Protein AF-A0A838F7F7-F1 (afdb_monomer)

Solvent-accessible surface area (backbone atoms only — not comparable to full-atom values): 7938 Å² total; per-residue (Å²): 134,88,85,85,77,54,73,69,54,52,50,51,50,53,36,37,74,67,51,60,39,74,78,57,87,34,50,58,58,68,42,51,51,52,47,36,56,70,65,57,45,43,56,64,53,90,60,56,93,86,60,34,58,46,58,54,61,46,47,73,39,22,78,67,62,56,77,62,42,63,54,50,38,37,77,72,54,54,29,44,80,46,79,67,100,48,51,23,44,29,36,41,92,52,50,72,70,54,46,60,61,53,49,40,47,74,74,64,54,78,66,103,57,87,80,60,65,66,59,52,50,50,55,54,52,45,38,75,74,71,38,90,127

Secondary structure (DSSP, 8-state):
-PPP--HHHHHHHHHHHTT-SS---B-HHHHHHHHHHHHS-EE-----SSS-HHHHHHHTTBTT--HHHHHHHHHTTSEEEEESSSEEEEEGGGHHHHHHHHHHHHTTPPPSS---HHHHHHHHHHHHHHS--

Mean predicted aligned error: 5.09 Å

Foldseek 3Di:
DDDDDDPVRVVVVVCVLLCLPPQDAAEDLVSLLVNCVSVQKFAFAPDQPPHTPSQVSSCSRHVHDDPVSVVVCVVVQQWDFDQDVHTITGGSVCVVVVVVVVVCVVVPDDDPDDDPPVVVVVVVVCCVPPNDD

Nearest PDB structures (foldseek):
  8scb-assembly1_KK  TM=4.452E-01  e=1.550E+00  Oryctolagus cuniculus
  1zar-assembly1_A  TM=3.786E-01  e=2.139E+00  Archaeoglobus fulgidus
  4hbl-assembly1_B  TM=3.640E-01  e=3.817E+00  Staphylococcus epidermidis RP62A
  7cpv-assembly1_SK  TM=3.593E-01  e=3.817E+00  Mus musculus

pLDDT: mean 92.29, std 7.64, range [59.66, 98.69]

Radius of gyration: 18.91 Å; Cα contacts (8 Å, |Δi|>4): 126; chains: 1; bounding box: 40×46×48 Å

Sequence (133 aa):
MIKYISLAEARLLNLRSQWLQPHFPLHGKDDTLKTIEHLGYIQIDTLSVVERAHHHTLWSRISDYKKSWLHELFEEKHLFEYWSHAASYLPMKDFRFSLLRKSAYINGKSHWFEQDKKVKRFVLNRIKREGPL

Structure (mmCIF, N/CA/C/O backbone):
data_AF-A0A838F7F7-F1
#
_entry.id   AF-A0A838F7F7-F1
#
loop_
_atom_site.group_PDB
_atom_site.id
_atom_site.type_symbol
_atom_site.label_atom_id
_atom_site.label_alt_id
_atom_site.label_comp_id
_atom_site.label_asym_id
_atom_site.label_entity_id
_atom_site.label_seq_id
_atom_site.pdbx_PDB_ins_code
_atom_site.Cartn_x
_atom_site.Cartn_y
_atom_site.Cartn_z
_atom_site.occupancy
_atom_site.B_iso_or_equiv
_atom_site.auth_seq_id
_atom_site.auth_comp_id
_atom_site.auth_asym_id
_atom_site.auth_atom_id
_atom_site.pdbx_PDB_model_num
ATOM 1 N N . MET A 1 1 ? 12.876 32.582 -14.895 1.00 59.66 1 MET A N 1
ATOM 2 C CA . MET A 1 1 ? 12.753 31.932 -16.218 1.00 59.66 1 MET A CA 1
ATOM 3 C C . MET A 1 1 ? 11.899 30.682 -16.033 1.00 59.66 1 MET A C 1
ATOM 5 O O . MET A 1 1 ? 12.338 29.778 -15.332 1.00 59.66 1 MET A O 1
ATOM 9 N N . ILE A 1 2 ? 10.656 30.669 -16.522 1.00 64.50 2 ILE A N 1
ATOM 10 C CA . ILE A 1 2 ? 9.767 29.501 -16.388 1.00 64.50 2 ILE A CA 1
ATOM 11 C C . ILE A 1 2 ? 10.235 28.453 -17.401 1.00 64.50 2 ILE A C 1
ATOM 13 O O . ILE A 1 2 ? 10.308 28.746 -18.592 1.00 64.50 2 ILE A O 1
ATOM 17 N N . LYS A 1 3 ? 10.610 27.262 -16.925 1.00 84.81 3 LYS A N 1
ATOM 18 C CA . LYS A 1 3 ? 10.955 26.126 -17.786 1.00 84.81 3 LYS A CA 1
ATOM 19 C C . LYS A 1 3 ? 9.670 25.383 -18.146 1.00 84.81 3 LYS A C 1
ATOM 21 O O . LYS A 1 3 ? 8.924 25.003 -17.247 1.00 84.81 3 LYS A O 1
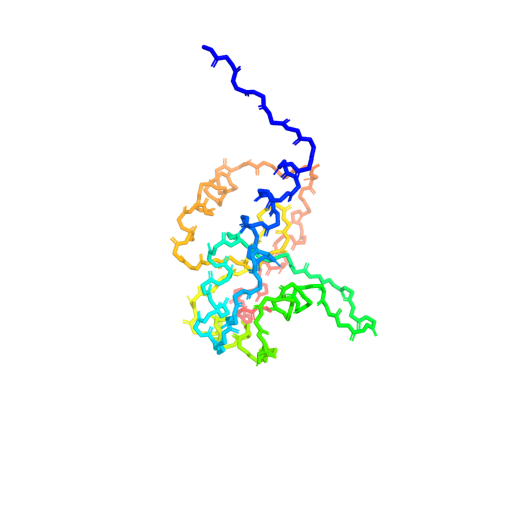ATOM 26 N N . TYR A 1 4 ? 9.436 25.175 -19.437 1.00 91.25 4 TYR A N 1
ATOM 27 C CA . TYR A 1 4 ? 8.356 24.329 -19.941 1.00 91.25 4 TYR A CA 1
ATOM 28 C C . TYR A 1 4 ? 8.915 22.962 -20.339 1.00 91.25 4 TYR A C 1
ATOM 30 O O . TYR A 1 4 ? 10.069 22.865 -20.754 1.00 91.25 4 TYR A O 1
ATOM 38 N N . ILE A 1 5 ? 8.088 21.926 -20.212 1.00 95.38 5 ILE A N 1
ATOM 39 C CA . ILE A 1 5 ? 8.351 20.574 -20.716 1.00 95.38 5 ILE A CA 1
ATOM 40 C C . ILE A 1 5 ? 7.231 20.188 -21.684 1.00 95.38 5 ILE A C 1
ATOM 42 O O . ILE A 1 5 ? 6.078 20.588 -21.509 1.00 95.38 5 ILE A O 1
ATOM 46 N N . SER A 1 6 ? 7.559 19.413 -22.707 1.00 96.25 6 SER A N 1
ATOM 47 C CA . SER A 1 6 ? 6.593 18.815 -23.625 1.00 96.25 6 SER A CA 1
ATOM 48 C C . SER A 1 6 ? 5.760 17.723 -22.940 1.00 96.25 6 SER A C 1
ATOM 50 O O . SER A 1 6 ? 6.139 17.160 -21.911 1.00 96.25 6 SER A O 1
ATOM 52 N N . LEU A 1 7 ? 4.630 17.350 -23.551 1.00 96.94 7 LEU A N 1
ATOM 53 C CA . LEU A 1 7 ? 3.805 16.230 -23.075 1.00 96.94 7 LEU A CA 1
ATOM 54 C C . LEU A 1 7 ? 4.566 14.895 -23.069 1.00 96.94 7 LEU A C 1
ATOM 56 O O . LEU A 1 7 ? 4.341 14.058 -22.194 1.00 96.94 7 LEU A O 1
ATOM 60 N N . ALA A 1 8 ? 5.463 14.692 -24.037 1.00 96.62 8 ALA A N 1
ATOM 61 C CA . ALA A 1 8 ? 6.291 13.493 -24.110 1.00 96.62 8 ALA A CA 1
ATOM 62 C C . ALA A 1 8 ? 7.273 13.426 -22.931 1.00 96.62 8 ALA A C 1
ATOM 64 O O . ALA A 1 8 ? 7.384 12.385 -22.281 1.00 96.62 8 ALA A O 1
ATOM 65 N N . GLU A 1 9 ? 7.918 14.548 -22.605 1.00 95.69 9 GLU A N 1
ATOM 66 C CA . GLU A 1 9 ? 8.805 14.655 -21.444 1.00 95.69 9 GLU A CA 1
ATOM 67 C C . GLU A 1 9 ? 8.035 14.462 -20.136 1.00 95.69 9 GLU A C 1
ATOM 69 O O . GLU A 1 9 ? 8.469 13.682 -19.291 1.00 95.69 9 GLU A O 1
ATOM 74 N N . ALA A 1 10 ? 6.861 15.082 -19.984 1.00 95.94 10 ALA A N 1
ATOM 75 C CA . ALA A 1 10 ? 6.017 14.911 -18.801 1.00 95.94 10 ALA A CA 1
ATOM 76 C C . ALA A 1 10 ? 5.598 13.445 -18.590 1.00 95.94 10 ALA A C 1
ATOM 78 O O . ALA A 1 10 ? 5.687 12.926 -17.475 1.00 95.94 10 ALA A O 1
ATOM 79 N N . ARG A 1 11 ? 5.195 12.746 -19.662 1.00 95.75 11 ARG A N 1
ATOM 80 C CA . ARG A 1 11 ? 4.851 11.316 -19.607 1.00 95.75 11 ARG A CA 1
ATOM 81 C C . ARG A 1 11 ? 6.050 10.469 -19.196 1.00 95.75 11 ARG A C 1
ATOM 83 O O . ARG A 1 11 ? 5.920 9.619 -18.320 1.00 95.75 11 ARG A O 1
ATOM 90 N N . LEU A 1 12 ? 7.211 10.705 -19.803 1.00 94.81 12 LEU A N 1
ATOM 91 C CA . LEU A 1 12 ? 8.426 9.959 -19.487 1.00 94.81 12 LEU A CA 1
ATOM 92 C C . LEU A 1 12 ? 8.872 10.193 -18.039 1.00 94.81 12 LEU A C 1
ATOM 94 O O . LEU A 1 12 ? 9.246 9.243 -17.355 1.00 94.81 12 LEU A O 1
ATOM 98 N N . LEU A 1 13 ? 8.794 11.436 -17.558 1.00 94.31 13 LEU A N 1
ATOM 99 C CA . LEU A 1 13 ? 9.069 11.779 -16.164 1.00 94.31 13 LEU A CA 1
ATOM 100 C C . LEU A 1 13 ? 8.122 11.044 -15.213 1.00 94.31 13 LEU A C 1
ATOM 102 O O . LEU A 1 13 ? 8.588 10.493 -14.221 1.00 94.31 13 LEU A O 1
ATOM 106 N N . ASN A 1 14 ? 6.829 10.971 -15.537 1.00 94.31 14 ASN A N 1
ATOM 107 C CA . ASN A 1 14 ? 5.850 10.259 -14.719 1.00 94.31 14 ASN A CA 1
ATOM 108 C C . ASN A 1 14 ? 6.079 8.735 -14.697 1.00 94.31 14 ASN A C 1
ATOM 110 O O . ASN A 1 14 ? 6.002 8.114 -13.640 1.00 94.31 14 ASN A O 1
ATOM 114 N N . LEU A 1 15 ? 6.411 8.122 -15.838 1.00 93.56 15 LEU A N 1
ATOM 115 C CA . LEU A 1 15 ? 6.750 6.694 -15.890 1.00 93.56 15 LEU A CA 1
ATOM 116 C C . LEU A 1 15 ? 8.026 6.392 -15.091 1.00 93.56 15 LEU A C 1
ATOM 118 O O . LEU A 1 15 ? 8.077 5.411 -14.347 1.00 93.56 15 LEU A O 1
ATOM 122 N N . ARG A 1 16 ? 9.037 7.264 -15.195 1.00 92.44 16 ARG A N 1
ATOM 123 C CA . ARG A 1 16 ? 10.290 7.168 -14.431 1.00 92.44 16 ARG A CA 1
ATOM 124 C C . ARG A 1 16 ? 10.071 7.331 -12.937 1.00 92.44 16 ARG A C 1
ATOM 126 O O . ARG A 1 16 ? 10.573 6.523 -12.160 1.00 92.44 16 ARG A O 1
ATOM 133 N N . SER A 1 17 ? 9.278 8.319 -12.527 1.00 93.31 17 SER A N 1
ATOM 134 C CA . SER A 1 17 ? 8.969 8.550 -11.114 1.00 93.31 17 SER A CA 1
ATOM 135 C C . SER A 1 17 ? 8.174 7.409 -10.490 1.00 93.31 17 SER A C 1
ATOM 137 O O . SER A 1 17 ? 8.120 7.319 -9.275 1.00 93.31 17 SER A O 1
ATOM 139 N N . GLN A 1 18 ? 7.557 6.542 -11.292 1.00 92.56 18 GLN A N 1
ATOM 140 C CA . GLN A 1 18 ? 6.817 5.372 -10.827 1.00 92.56 18 GLN A CA 1
ATOM 141 C C . GLN A 1 18 ? 7.596 4.055 -10.955 1.00 92.56 18 GLN A C 1
ATOM 143 O O . GLN A 1 18 ? 7.014 3.004 -10.686 1.00 92.56 18 GLN A O 1
ATOM 148 N N . TRP A 1 19 ? 8.865 4.097 -11.378 1.00 92.69 19 TRP A N 1
ATOM 149 C CA . TRP A 1 19 ? 9.696 2.918 -11.675 1.00 92.69 19 TRP A CA 1
ATOM 150 C C . TRP A 1 19 ? 9.095 1.981 -12.731 1.00 92.69 19 TRP A C 1
ATOM 152 O O . TRP A 1 19 ? 9.266 0.768 -12.685 1.00 92.69 19 TRP A O 1
ATOM 162 N N . LEU A 1 20 ? 8.393 2.555 -13.709 1.00 90.94 20 LEU A N 1
ATOM 163 C CA . LEU A 1 20 ? 7.872 1.820 -14.863 1.00 90.94 20 LEU A CA 1
ATOM 164 C C . LEU A 1 20 ? 8.819 1.901 -16.071 1.00 90.94 20 LEU A C 1
ATOM 166 O O . LEU A 1 20 ? 8.746 1.049 -16.953 1.00 90.94 20 LEU A O 1
ATOM 170 N N . GLN A 1 21 ? 9.707 2.905 -16.120 1.00 84.62 21 GLN A N 1
ATOM 171 C CA . GLN A 1 21 ? 10.754 3.041 -17.140 1.00 84.62 21 GLN A CA 1
ATOM 172 C C . GLN A 1 21 ? 12.015 3.754 -16.608 1.00 84.62 21 GLN A C 1
ATOM 174 O O . GLN A 1 21 ? 11.871 4.705 -15.849 1.00 84.62 21 GLN A O 1
ATOM 179 N N . PRO A 1 22 ? 13.234 3.396 -17.061 1.00 68.44 22 PRO A N 1
ATOM 180 C CA . PRO A 1 22 ? 13.543 2.110 -17.686 1.00 68.44 22 PRO A CA 1
ATOM 181 C C . PRO A 1 22 ? 13.153 0.970 -16.733 1.00 68.44 22 PRO A C 1
ATOM 183 O O . PRO A 1 22 ? 13.032 1.183 -15.529 1.00 68.44 22 PRO A O 1
ATOM 186 N N . HIS A 1 23 ? 12.867 -0.212 -17.274 1.00 69.50 23 HIS A N 1
ATOM 187 C CA . HIS A 1 23 ? 12.489 -1.354 -16.447 1.00 69.50 23 HIS A CA 1
ATOM 188 C C . HIS A 1 23 ? 13.718 -1.794 -15.640 1.00 69.50 23 HIS A C 1
ATOM 190 O O . HIS A 1 23 ? 14.636 -2.405 -16.185 1.00 69.50 23 HIS A O 1
ATOM 196 N N . PHE A 1 24 ? 13.783 -1.404 -14.368 1.00 68.31 24 PHE A N 1
ATOM 197 C CA . PHE A 1 24 ? 14.788 -1.910 -13.441 1.00 68.31 24 PHE A CA 1
ATOM 198 C C . PHE A 1 24 ? 14.299 -3.269 -12.930 1.00 68.31 24 PHE A C 1
ATOM 200 O O . PHE A 1 24 ? 13.152 -3.338 -12.488 1.00 68.31 24 PHE A O 1
ATOM 207 N N . PRO A 1 25 ? 15.108 -4.342 -12.976 1.00 74.25 25 PRO A N 1
ATOM 208 C CA . PRO A 1 25 ? 14.689 -5.634 -12.449 1.00 74.25 25 PRO A CA 1
ATOM 209 C C . PRO A 1 25 ? 14.730 -5.599 -10.917 1.00 74.25 25 PRO A C 1
ATOM 211 O O . PRO A 1 25 ? 15.695 -6.032 -10.284 1.00 74.25 25 PRO A O 1
ATOM 214 N N . LEU A 1 26 ? 13.676 -5.048 -10.320 1.00 92.19 26 LEU A N 1
ATOM 215 C CA . LEU A 1 26 ? 13.406 -5.196 -8.898 1.00 92.19 26 LEU A CA 1
ATOM 216 C C . LEU A 1 26 ? 13.023 -6.650 -8.623 1.00 92.19 26 LEU A C 1
ATOM 218 O O . LEU A 1 26 ? 12.344 -7.292 -9.440 1.00 92.19 26 LEU A O 1
ATOM 222 N N . HIS A 1 27 ? 13.482 -7.163 -7.489 1.00 95.62 27 HIS A N 1
ATOM 223 C CA . HIS A 1 27 ? 13.305 -8.560 -7.128 1.00 95.62 27 HIS A CA 1
ATOM 224 C C . HIS A 1 27 ? 13.173 -8.759 -5.619 1.00 95.62 27 HIS A C 1
ATOM 226 O O . HIS A 1 27 ? 13.731 -8.025 -4.801 1.00 95.62 27 HIS A O 1
ATOM 232 N N . GLY A 1 28 ? 12.449 -9.801 -5.236 1.00 97.38 28 GLY A N 1
ATOM 233 C CA . GLY A 1 28 ? 12.334 -10.191 -3.842 1.00 97.38 28 GLY A CA 1
ATOM 234 C C . GLY A 1 28 ? 11.386 -9.327 -3.003 1.00 97.38 28 GLY A C 1
ATOM 235 O O . GLY A 1 28 ? 10.803 -8.317 -3.423 1.00 97.38 28 GLY A O 1
ATOM 236 N N . LYS A 1 29 ? 11.250 -9.747 -1.742 1.00 98.25 29 LYS A N 1
ATOM 237 C CA . LYS A 1 29 ? 10.421 -9.078 -0.734 1.00 98.25 29 LYS A CA 1
ATOM 238 C C . LYS A 1 29 ? 10.936 -7.677 -0.390 1.00 98.25 29 LYS A C 1
ATOM 240 O O . LYS A 1 29 ? 10.140 -6.752 -0.253 1.00 98.25 29 LYS A O 1
ATOM 245 N N . ASP A 1 30 ? 12.251 -7.495 -0.317 1.00 98.12 30 ASP A N 1
ATOM 246 C CA . ASP A 1 30 ? 12.843 -6.205 0.048 1.00 98.12 30 ASP A CA 1
ATOM 247 C C . ASP A 1 30 ? 12.544 -5.125 -0.996 1.00 98.12 30 ASP A C 1
ATOM 249 O O . ASP A 1 30 ? 12.161 -4.010 -0.640 1.00 98.12 30 ASP A O 1
ATOM 253 N N . ASP A 1 31 ? 12.639 -5.442 -2.290 1.00 97.19 31 ASP A N 1
ATOM 254 C CA . ASP A 1 31 ? 12.277 -4.479 -3.330 1.00 97.19 31 ASP A CA 1
ATOM 255 C C . ASP A 1 31 ? 10.760 -4.272 -3.434 1.00 97.19 31 ASP A C 1
ATOM 257 O O . ASP A 1 31 ? 10.312 -3.201 -3.854 1.00 97.19 31 ASP A O 1
ATOM 261 N N . THR A 1 32 ? 9.956 -5.241 -2.981 1.00 97.50 32 THR A N 1
ATOM 262 C CA . THR A 1 32 ? 8.512 -5.040 -2.780 1.00 97.50 32 THR A CA 1
ATOM 263 C C . THR A 1 32 ? 8.262 -3.942 -1.753 1.00 97.50 32 THR A C 1
ATOM 265 O O . THR A 1 32 ? 7.515 -3.000 -2.033 1.00 97.50 32 THR A O 1
ATOM 268 N N . LEU A 1 33 ? 8.937 -3.997 -0.600 1.00 98.44 33 LEU A N 1
ATOM 269 C CA . LEU A 1 33 ? 8.854 -2.943 0.409 1.00 98.44 33 LEU A CA 1
ATOM 270 C C . LEU A 1 33 ? 9.350 -1.602 -0.144 1.00 98.44 33 LEU A C 1
ATOM 272 O O . LEU A 1 33 ? 8.622 -0.611 -0.064 1.00 98.44 33 LEU A O 1
ATOM 276 N N . LYS A 1 34 ? 10.532 -1.567 -0.776 1.00 97.56 34 LYS A N 1
ATOM 277 C CA . LYS A 1 34 ? 11.082 -0.337 -1.382 1.00 97.56 34 LYS A CA 1
ATOM 278 C C . LYS A 1 34 ? 10.136 0.270 -2.414 1.00 97.56 34 LYS A C 1
ATOM 280 O O . LYS A 1 34 ? 10.020 1.488 -2.485 1.00 97.56 34 LYS A O 1
ATOM 285 N N . THR A 1 35 ? 9.441 -0.559 -3.191 1.00 96.88 35 THR A N 1
ATOM 286 C CA . THR A 1 35 ? 8.447 -0.095 -4.165 1.00 96.88 35 THR A CA 1
ATOM 287 C C . THR A 1 35 ? 7.281 0.603 -3.472 1.00 96.88 35 THR A C 1
ATOM 289 O O . THR A 1 35 ? 6.910 1.705 -3.871 1.00 96.88 35 THR A O 1
ATOM 292 N N . ILE A 1 36 ? 6.722 0.011 -2.414 1.00 97.62 36 ILE A N 1
ATOM 293 C CA . ILE A 1 36 ? 5.618 0.621 -1.652 1.00 97.62 36 ILE A CA 1
ATOM 294 C C . ILE A 1 36 ? 6.076 1.925 -0.992 1.00 97.62 36 ILE A C 1
ATOM 296 O O . ILE A 1 36 ? 5.355 2.920 -1.010 1.00 97.62 36 ILE A O 1
ATOM 300 N N . GLU A 1 37 ? 7.297 1.941 -0.464 1.00 97.81 37 GLU A N 1
ATOM 301 C CA . GLU A 1 37 ? 7.921 3.130 0.108 1.00 97.81 37 GLU A CA 1
ATOM 302 C C . GLU A 1 37 ? 8.152 4.250 -0.904 1.00 97.81 37 GLU A C 1
ATOM 304 O O . GLU A 1 37 ? 7.970 5.420 -0.573 1.00 97.81 37 GLU A O 1
ATOM 309 N N . HIS A 1 38 ? 8.548 3.902 -2.125 1.00 96.75 38 HIS A N 1
ATOM 310 C CA . HIS A 1 38 ? 8.789 4.853 -3.204 1.00 96.75 38 HIS A CA 1
ATOM 311 C C . HIS A 1 38 ? 7.485 5.437 -3.757 1.00 96.75 38 HIS A C 1
ATOM 313 O O . HIS A 1 38 ? 7.394 6.639 -4.001 1.00 96.75 38 HIS A O 1
ATOM 319 N N . LEU A 1 39 ? 6.452 4.604 -3.913 1.00 95.56 39 LEU A N 1
ATOM 320 C CA . LEU A 1 39 ? 5.119 5.046 -4.337 1.00 95.56 39 LEU A CA 1
ATOM 321 C C . LEU A 1 39 ? 4.366 5.802 -3.227 1.00 95.56 39 LEU A C 1
ATOM 323 O O . LEU A 1 39 ? 3.427 6.544 -3.511 1.00 95.56 39 LEU A O 1
ATOM 327 N N . GLY A 1 40 ? 4.755 5.608 -1.965 1.00 96.06 40 GLY A N 1
ATOM 328 C CA . GLY A 1 40 ? 4.159 6.224 -0.778 1.00 96.06 40 GLY A CA 1
ATOM 329 C C . GLY A 1 40 ? 2.895 5.524 -0.268 1.00 96.06 40 GLY A C 1
ATOM 330 O O . GLY A 1 40 ? 2.569 5.640 0.912 1.00 96.06 40 GLY A O 1
ATOM 331 N N . TYR A 1 41 ? 2.181 4.787 -1.122 1.00 96.38 41 TYR A N 1
ATOM 332 C CA . TYR A 1 41 ? 1.131 3.841 -0.739 1.00 96.38 41 TYR A CA 1
ATOM 333 C C . TYR A 1 41 ? 0.738 2.949 -1.923 1.00 96.38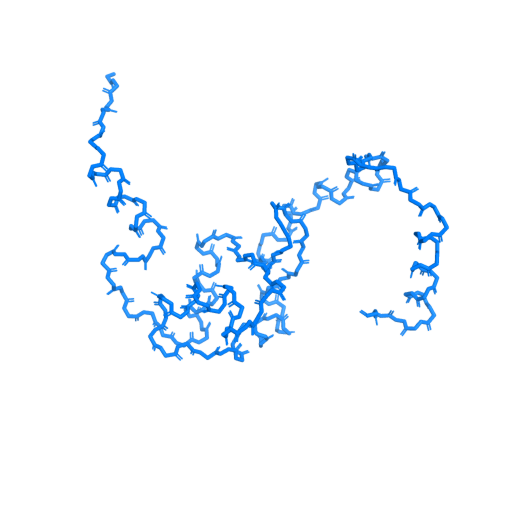 41 TYR A C 1
ATOM 335 O O . TYR A 1 41 ? 1.032 3.258 -3.079 1.00 96.38 41 TYR A O 1
ATOM 343 N N . ILE A 1 42 ? -0.011 1.882 -1.641 1.00 96.19 42 ILE A N 1
ATOM 344 C CA . ILE A 1 42 ? -0.768 1.134 -2.651 1.00 96.19 42 ILE A CA 1
ATOM 345 C C . ILE A 1 42 ? -2.228 1.027 -2.205 1.00 96.19 42 ILE A C 1
ATOM 347 O O . ILE A 1 42 ? -2.506 0.676 -1.061 1.00 96.19 42 ILE A O 1
ATOM 351 N N . GLN A 1 43 ? -3.166 1.348 -3.099 1.00 96.38 43 GLN A N 1
ATOM 352 C CA . GLN A 1 43 ? -4.600 1.278 -2.813 1.00 96.38 43 GLN A CA 1
ATOM 353 C C . GLN A 1 43 ? -5.087 -0.175 -2.740 1.00 96.38 43 GLN A C 1
ATOM 355 O O . GLN A 1 43 ? -4.861 -0.972 -3.649 1.00 96.38 43 GLN A O 1
ATOM 360 N N . ILE A 1 44 ? -5.828 -0.495 -1.684 1.00 95.75 44 ILE A N 1
ATOM 361 C CA . ILE A 1 44 ? -6.527 -1.767 -1.530 1.00 95.75 44 ILE A CA 1
ATOM 362 C C . ILE A 1 44 ? -7.749 -1.752 -2.448 1.00 95.75 44 ILE A C 1
ATOM 364 O O . ILE A 1 44 ? -8.547 -0.816 -2.436 1.00 95.75 44 ILE A O 1
ATOM 368 N N . ASP A 1 45 ? -7.886 -2.807 -3.244 1.00 93.50 45 ASP A N 1
ATOM 369 C CA . ASP A 1 45 ? -9.008 -2.998 -4.156 1.00 93.50 45 ASP A CA 1
ATOM 370 C C . ASP A 1 45 ? -9.872 -4.151 -3.645 1.00 93.50 45 ASP A C 1
ATOM 372 O O . ASP A 1 45 ? -9.353 -5.162 -3.154 1.00 93.50 45 ASP A O 1
ATOM 376 N N . THR A 1 46 ? -11.186 -3.980 -3.731 1.00 88.00 46 THR A N 1
ATOM 377 C CA . THR A 1 46 ? -12.190 -4.964 -3.330 1.00 88.00 46 THR A CA 1
ATOM 378 C C . THR A 1 46 ? -12.576 -5.910 -4.466 1.00 88.00 46 THR A C 1
ATOM 380 O O . THR A 1 46 ? -13.090 -6.990 -4.178 1.00 88.00 46 THR A O 1
ATOM 383 N N . LEU A 1 47 ? -12.308 -5.559 -5.728 1.00 88.50 47 LEU A N 1
ATOM 384 C CA . LEU A 1 47 ? -12.607 -6.399 -6.888 1.00 88.50 47 LEU A CA 1
ATOM 385 C C . LEU A 1 47 ? -11.460 -7.376 -7.174 1.00 88.50 47 LEU A C 1
ATOM 387 O O . LEU A 1 47 ? -10.292 -6.996 -7.214 1.00 88.50 47 LEU A O 1
ATOM 391 N N . SER A 1 48 ? -11.798 -8.649 -7.398 1.00 89.06 48 SER A N 1
ATOM 392 C CA . SER A 1 48 ? -10.817 -9.729 -7.578 1.00 89.06 48 SER A CA 1
ATOM 393 C C . SER A 1 48 ? -11.207 -10.734 -8.668 1.00 89.06 48 SER A C 1
ATOM 395 O O . SER A 1 48 ? -10.929 -11.920 -8.531 1.00 89.06 48 SER A O 1
ATOM 397 N N . VAL A 1 49 ? -11.884 -10.287 -9.736 1.00 88.31 49 VAL A N 1
ATOM 398 C CA . VAL A 1 49 ? -12.329 -11.179 -10.832 1.00 88.31 49 VAL A CA 1
ATOM 399 C C . VAL A 1 49 ? -11.147 -11.892 -11.498 1.00 88.31 49 VAL A C 1
ATOM 401 O O . VAL A 1 49 ? -11.246 -13.070 -11.818 1.00 88.31 49 VAL A O 1
ATOM 404 N N . VAL A 1 50 ? -10.028 -11.185 -11.682 1.00 86.94 50 VAL A N 1
ATOM 405 C CA . VAL A 1 50 ? -8.753 -11.772 -12.126 1.00 86.94 50 VAL A CA 1
ATOM 406 C C . VAL A 1 50 ? -7.796 -11.839 -10.940 1.00 86.94 50 VAL A C 1
ATOM 408 O O . VAL A 1 50 ? -7.401 -12.910 -10.501 1.00 86.94 50 VAL A O 1
ATOM 411 N N . GLU A 1 51 ? -7.452 -10.667 -10.412 1.00 92.38 51 GLU A N 1
ATOM 412 C CA . GLU A 1 51 ? -6.671 -10.461 -9.195 1.00 92.38 51 GLU A CA 1
ATOM 413 C C . GLU A 1 51 ? -6.863 -8.996 -8.7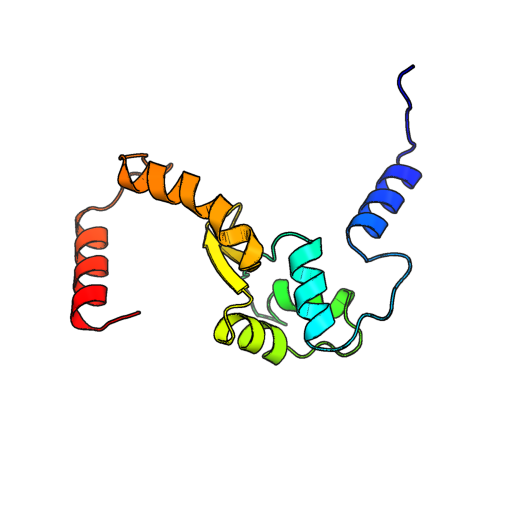69 1.00 92.38 51 GLU A C 1
ATOM 415 O O . GLU A 1 51 ? -7.207 -8.154 -9.608 1.00 92.38 51 GLU A O 1
ATOM 420 N N . ARG A 1 52 ? -6.662 -8.677 -7.489 1.00 93.88 52 ARG A N 1
ATOM 421 C CA . ARG A 1 52 ? -6.819 -7.312 -6.964 1.00 93.88 52 ARG A CA 1
ATOM 422 C C . ARG A 1 52 ? -5.779 -6.347 -7.555 1.00 93.88 52 ARG A C 1
ATOM 424 O O . ARG A 1 52 ? -4.603 -6.689 -7.692 1.00 93.88 52 ARG A O 1
ATOM 431 N N . ALA A 1 53 ? -6.183 -5.103 -7.838 1.00 93.88 53 ALA A N 1
ATOM 432 C CA . ALA A 1 53 ? -5.350 -4.086 -8.505 1.00 93.88 53 ALA A CA 1
ATOM 433 C C . ALA A 1 53 ? -3.990 -3.801 -7.838 1.00 93.88 53 ALA A C 1
ATOM 435 O O . ALA A 1 53 ? -3.000 -3.522 -8.522 1.00 93.88 53 ALA A O 1
ATOM 436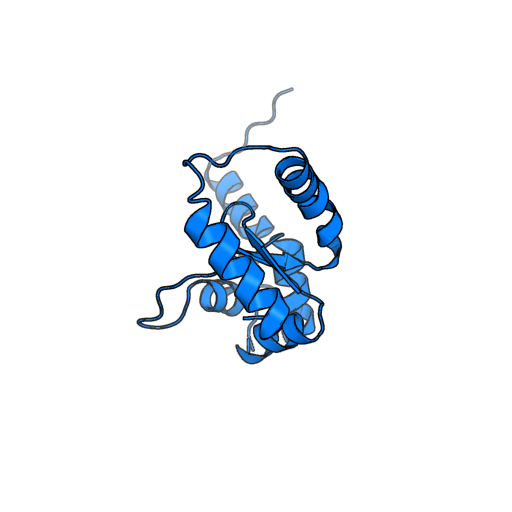 N N . HIS A 1 54 ? -3.900 -3.904 -6.512 1.00 95.50 54 HIS A N 1
ATOM 437 C CA . HIS A 1 54 ? -2.636 -3.705 -5.796 1.00 95.50 54 HIS A CA 1
ATOM 438 C C . HIS A 1 54 ? -1.576 -4.757 -6.119 1.00 95.50 54 HIS A C 1
ATOM 440 O O . HIS A 1 54 ? -0.391 -4.428 -6.152 1.00 95.50 54 HIS A O 1
ATOM 446 N N . HIS A 1 55 ? -1.972 -5.997 -6.409 1.00 96.75 55 HIS A N 1
ATOM 447 C CA . HIS A 1 55 ? -1.019 -7.023 -6.825 1.00 96.75 55 HIS A CA 1
ATOM 448 C C . HIS A 1 55 ? -0.501 -6.755 -8.239 1.00 96.75 55 HIS A C 1
ATOM 450 O O . HIS A 1 55 ? 0.697 -6.887 -8.469 1.00 96.75 55 HIS A O 1
ATOM 456 N N . HIS A 1 56 ? -1.355 -6.281 -9.152 1.00 94.81 56 HIS A N 1
ATOM 457 C CA . HIS A 1 56 ? -0.932 -5.856 -10.496 1.00 94.81 56 HIS A CA 1
ATOM 458 C C . HIS A 1 56 ? 0.080 -4.706 -10.445 1.00 94.81 56 HIS A C 1
ATOM 460 O O . HIS A 1 56 ? 1.046 -4.691 -11.204 1.00 94.81 56 HIS A O 1
ATOM 466 N N . THR A 1 57 ? -0.101 -3.773 -9.506 1.00 94.81 57 THR A N 1
ATOM 467 C CA . THR A 1 57 ? 0.816 -2.641 -9.293 1.00 94.81 57 THR A CA 1
ATOM 468 C C . THR A 1 57 ? 2.223 -3.108 -8.902 1.00 94.81 57 THR A C 1
ATOM 470 O O . THR A 1 57 ? 3.213 -2.549 -9.374 1.00 94.81 57 THR A O 1
ATOM 473 N N . LEU A 1 58 ? 2.329 -4.128 -8.051 1.00 95.56 58 LEU A N 1
ATOM 474 C CA . LEU A 1 58 ? 3.617 -4.689 -7.635 1.00 95.56 58 LEU A CA 1
ATOM 475 C C . LEU A 1 58 ? 4.215 -5.583 -8.726 1.00 95.56 58 LEU A C 1
ATOM 477 O O . LEU A 1 58 ? 5.385 -5.436 -9.073 1.00 95.56 58 LEU A O 1
ATOM 481 N N . TRP A 1 59 ? 3.390 -6.432 -9.338 1.00 94.44 59 TRP A N 1
ATOM 482 C CA . TRP A 1 59 ? 3.797 -7.318 -10.425 1.00 94.44 59 TRP A CA 1
ATOM 483 C C . TRP A 1 59 ? 4.370 -6.561 -11.633 1.00 94.44 59 TRP A C 1
ATOM 485 O O . TRP A 1 59 ? 5.337 -7.009 -12.236 1.00 94.44 59 TRP A O 1
ATOM 495 N N . SER A 1 60 ? 3.853 -5.369 -11.955 1.00 93.00 60 SER A N 1
ATOM 496 C CA . SER A 1 60 ? 4.375 -4.567 -13.072 1.00 93.00 60 SER A CA 1
ATOM 497 C C . SER A 1 60 ? 5.777 -3.980 -12.832 1.00 93.00 60 SER A C 1
ATOM 499 O O . SER A 1 60 ? 6.332 -3.354 -13.736 1.00 93.00 60 SER A O 1
ATOM 501 N N . ARG A 1 61 ? 6.316 -4.090 -11.611 1.00 93.50 61 ARG A N 1
ATOM 502 C CA . ARG A 1 61 ? 7.591 -3.487 -11.182 1.00 93.50 61 ARG A CA 1
ATOM 503 C C . ARG A 1 61 ? 8.606 -4.522 -10.709 1.00 93.50 61 ARG A C 1
ATOM 505 O O . ARG A 1 61 ? 9.796 -4.301 -10.885 1.00 93.50 61 ARG A O 1
ATOM 512 N N . ILE A 1 62 ? 8.141 -5.613 -10.104 1.00 94.81 62 ILE A N 1
ATOM 513 C CA . ILE A 1 62 ? 8.975 -6.619 -9.441 1.00 94.81 62 ILE A CA 1
ATOM 514 C C . ILE A 1 62 ? 8.850 -7.928 -10.216 1.00 94.81 62 ILE A C 1
ATOM 516 O O . ILE A 1 62 ? 7.781 -8.535 -10.272 1.00 94.81 62 ILE A O 1
ATOM 520 N N . SER A 1 63 ? 9.952 -8.346 -10.831 1.00 93.25 63 SER A N 1
ATOM 521 C CA . SER A 1 63 ? 9.962 -9.416 -11.837 1.00 93.25 63 SER A CA 1
ATOM 522 C C . SER A 1 63 ? 9.569 -10.795 -11.293 1.00 93.25 63 SER A C 1
ATOM 524 O O . SER A 1 63 ? 8.930 -11.577 -11.993 1.00 93.25 63 SER A O 1
ATOM 526 N N . ASP A 1 64 ? 9.897 -11.078 -10.035 1.00 95.38 64 ASP A N 1
ATOM 527 C CA . ASP A 1 64 ? 9.607 -12.331 -9.335 1.00 95.38 64 ASP A CA 1
ATOM 528 C C . ASP A 1 64 ? 8.544 -12.157 -8.234 1.00 95.38 64 ASP A C 1
ATOM 530 O O . ASP A 1 64 ? 8.501 -12.940 -7.282 1.00 95.38 64 ASP A O 1
ATOM 534 N N . TYR A 1 65 ? 7.685 -11.133 -8.357 1.00 96.56 65 TYR A N 1
ATOM 535 C CA . TYR A 1 65 ? 6.711 -10.762 -7.331 1.00 96.56 65 TYR A CA 1
ATOM 536 C C . TYR A 1 65 ? 5.867 -11.946 -6.842 1.00 96.56 65 TYR A C 1
ATOM 538 O O . TYR A 1 65 ? 5.151 -12.591 -7.613 1.00 96.56 65 TYR A O 1
ATOM 546 N N . LYS A 1 66 ? 5.872 -12.166 -5.522 1.00 97.44 66 LYS A N 1
ATOM 547 C CA . LYS A 1 66 ? 4.979 -13.111 -4.841 1.00 97.44 66 LYS A CA 1
ATOM 548 C C . LYS A 1 66 ? 3.948 -12.360 -4.014 1.00 97.44 66 LYS A C 1
ATOM 550 O O . LYS A 1 66 ? 4.289 -11.511 -3.196 1.00 97.44 66 LYS A O 1
ATOM 555 N N . LYS A 1 67 ? 2.675 -12.744 -4.148 1.00 96.06 67 LYS A N 1
ATOM 556 C CA . LYS A 1 67 ? 1.570 -12.158 -3.366 1.00 96.06 67 LYS A CA 1
ATOM 557 C C . LYS A 1 67 ? 1.788 -12.265 -1.855 1.00 96.06 67 LYS A C 1
ATOM 559 O O . LYS A 1 67 ? 1.408 -11.346 -1.133 1.00 96.06 67 LYS A O 1
ATOM 564 N N . SER A 1 68 ? 2.426 -13.349 -1.398 1.00 98.06 68 SER A N 1
ATOM 565 C CA . SER A 1 68 ? 2.718 -13.563 0.022 1.00 98.06 68 SER A CA 1
ATOM 566 C C . SER A 1 68 ? 3.573 -12.445 0.609 1.00 98.06 68 SER A C 1
ATOM 568 O O . SER A 1 68 ? 3.336 -12.063 1.742 1.00 98.06 68 SER A O 1
ATOM 570 N N . TRP A 1 69 ? 4.470 -11.831 -0.168 1.00 98.50 69 TRP A N 1
ATOM 571 C CA . TRP A 1 69 ? 5.342 -10.765 0.322 1.00 98.50 69 TRP A CA 1
ATOM 572 C C . TRP A 1 69 ? 4.586 -9.530 0.793 1.00 98.50 69 TRP A C 1
ATOM 574 O O . TRP A 1 69 ? 4.987 -8.929 1.780 1.00 98.50 69 TRP A O 1
ATOM 584 N N . LEU A 1 70 ? 3.482 -9.156 0.137 1.00 97.94 70 LEU A N 1
ATOM 585 C CA . LEU A 1 70 ? 2.672 -8.030 0.612 1.00 97.94 70 LEU A CA 1
ATOM 586 C C . LEU A 1 70 ? 2.054 -8.340 1.983 1.00 97.94 70 LEU A C 1
ATOM 588 O O . LEU A 1 70 ? 2.063 -7.488 2.867 1.00 97.94 70 LEU A O 1
ATOM 592 N N . HIS A 1 71 ? 1.557 -9.565 2.156 1.00 96.94 71 HIS A N 1
ATOM 593 C CA . HIS A 1 71 ? 0.984 -10.017 3.419 1.00 96.94 71 HIS A CA 1
ATOM 594 C C . HIS A 1 71 ? 2.055 -10.169 4.510 1.00 96.94 71 HIS A C 1
ATOM 596 O O . HIS A 1 71 ? 1.882 -9.643 5.601 1.00 96.94 71 HIS A O 1
ATOM 602 N N . GLU A 1 72 ? 3.194 -10.792 4.203 1.00 98.56 72 GLU A N 1
ATOM 603 C CA . GLU A 1 72 ? 4.338 -10.927 5.111 1.00 98.56 72 GLU A CA 1
ATOM 604 C C . GLU A 1 72 ? 4.838 -9.560 5.590 1.00 98.56 72 GLU A C 1
ATOM 606 O O . GLU A 1 72 ? 4.992 -9.359 6.787 1.00 98.56 72 GLU A O 1
ATOM 611 N N . LEU A 1 73 ? 5.016 -8.587 4.687 1.00 98.69 73 LEU A N 1
ATOM 612 C CA . LEU A 1 73 ? 5.438 -7.229 5.052 1.00 98.69 73 LEU A CA 1
ATOM 613 C C . LEU A 1 73 ? 4.423 -6.518 5.961 1.00 98.69 73 LEU A C 1
ATOM 615 O O . LEU A 1 73 ? 4.803 -5.683 6.787 1.00 98.69 73 LEU A O 1
ATOM 619 N N . PHE A 1 74 ? 3.135 -6.818 5.806 1.00 97.94 74 PHE A N 1
ATOM 620 C CA . PHE A 1 74 ? 2.095 -6.320 6.699 1.00 97.94 74 PHE A CA 1
ATOM 621 C C . PHE A 1 74 ? 2.179 -6.976 8.087 1.00 97.94 74 PHE A C 1
ATOM 623 O O . PHE A 1 74 ? 2.240 -6.259 9.087 1.00 97.94 74 PHE A O 1
ATOM 630 N N . GLU A 1 75 ? 2.282 -8.305 8.156 1.00 97.81 75 GLU A N 1
ATOM 631 C CA . GLU A 1 75 ? 2.428 -9.057 9.415 1.00 97.81 75 GLU A CA 1
ATOM 632 C C . GLU A 1 75 ? 3.720 -8.691 10.171 1.00 97.81 75 GLU A C 1
ATOM 634 O O . GLU A 1 75 ? 3.725 -8.527 11.394 1.00 97.81 75 GLU A O 1
ATOM 639 N N . GLU A 1 76 ? 4.811 -8.462 9.439 1.00 98.44 76 GLU A N 1
ATOM 640 C CA . GLU A 1 76 ? 6.110 -8.002 9.951 1.00 98.44 76 GLU A CA 1
ATOM 641 C C . GLU A 1 76 ? 6.099 -6.524 10.376 1.00 98.44 76 GLU A C 1
ATOM 643 O O . GLU A 1 76 ? 7.102 -6.009 10.872 1.00 98.44 76 GLU A O 1
ATOM 648 N N . LYS A 1 77 ? 4.962 -5.827 10.231 1.00 98.12 77 LYS A N 1
ATOM 649 C CA . LYS A 1 77 ? 4.769 -4.414 10.597 1.00 98.12 77 LYS A CA 1
ATOM 650 C C . LYS A 1 77 ? 5.652 -3.450 9.805 1.00 98.12 77 LYS A C 1
ATOM 652 O O . LYS A 1 77 ? 5.867 -2.317 10.238 1.00 98.12 77 LYS A O 1
ATOM 657 N N . HIS A 1 78 ? 6.122 -3.853 8.627 1.00 98.69 78 HIS A N 1
ATOM 658 C CA . HIS A 1 78 ? 6.726 -2.932 7.665 1.00 98.69 78 HIS A CA 1
ATOM 659 C C . HIS A 1 78 ? 5.669 -2.064 6.977 1.00 98.69 78 HIS A C 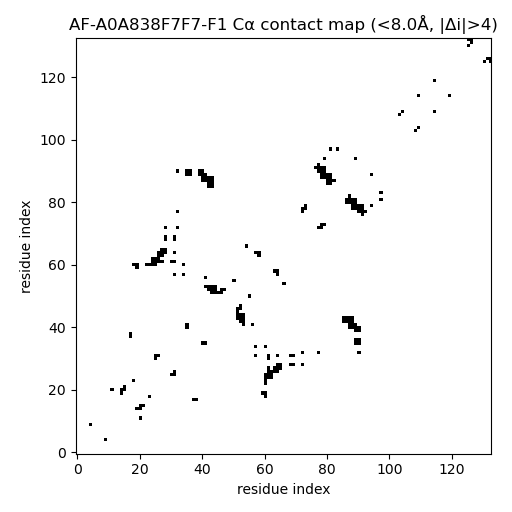1
ATOM 661 O O . HIS A 1 78 ? 5.975 -0.952 6.542 1.00 98.69 78 HIS A O 1
ATOM 667 N N . LEU A 1 79 ? 4.421 -2.533 6.935 1.00 98.56 79 LEU A N 1
ATOM 668 C CA . LEU A 1 79 ? 3.273 -1.828 6.375 1.00 98.56 79 LEU A CA 1
ATOM 669 C C . LEU A 1 79 ? 2.150 -1.689 7.409 1.00 98.56 79 LEU A C 1
ATOM 671 O O . LEU A 1 79 ? 2.070 -2.448 8.372 1.00 98.56 79 LEU A O 1
ATOM 675 N N . PHE A 1 80 ? 1.255 -0.728 7.194 1.00 97.94 80 PHE A N 1
ATOM 676 C CA . PHE A 1 80 ? -0.010 -0.628 7.919 1.00 97.94 80 PHE A CA 1
ATOM 677 C C . PHE A 1 80 ? -1.156 -0.258 6.978 1.00 97.94 80 PHE A C 1
ATOM 679 O O . PHE A 1 80 ? -0.949 0.404 5.960 1.00 97.94 80 PHE A O 1
ATOM 686 N N . GLU A 1 81 ? -2.373 -0.649 7.347 1.00 96.69 81 GLU A N 1
ATOM 687 C CA . GLU A 1 81 ? -3.584 -0.269 6.626 1.00 96.69 81 GLU A CA 1
ATOM 688 C C . GLU A 1 81 ? -4.198 0.999 7.222 1.00 96.69 81 GLU A C 1
ATOM 690 O O . GLU A 1 81 ? -4.324 1.155 8.443 1.00 96.69 81 GLU A O 1
ATOM 695 N N . TYR A 1 82 ? -4.584 1.936 6.359 1.00 95.44 82 TYR A N 1
ATOM 696 C CA . TYR A 1 82 ? -5.275 3.148 6.787 1.00 95.44 82 TYR A CA 1
ATOM 697 C C . TYR A 1 82 ? -6.088 3.779 5.661 1.00 95.44 82 TYR A C 1
ATOM 699 O O . TYR A 1 82 ? -5.768 3.651 4.480 1.00 95.44 82 TYR A O 1
ATOM 707 N N . TRP A 1 83 ? -7.119 4.533 6.049 1.00 92.06 83 TRP A N 1
ATOM 708 C CA . TRP A 1 83 ? -7.873 5.378 5.132 1.00 92.06 83 TRP A CA 1
ATOM 709 C C . TRP A 1 83 ? -7.122 6.690 4.861 1.00 92.06 83 TRP A C 1
ATOM 711 O O . TRP A 1 83 ? -7.319 7.703 5.544 1.00 92.06 83 TRP A O 1
ATOM 721 N N . SER A 1 84 ? -6.240 6.664 3.863 1.00 89.00 84 SER A N 1
ATOM 722 C CA . SER A 1 84 ? -5.512 7.835 3.367 1.00 89.00 84 SER A CA 1
ATOM 723 C C . SER A 1 84 ? -6.351 8.560 2.300 1.00 89.00 84 SER A C 1
ATOM 725 O O . SER A 1 84 ? -7.456 9.027 2.606 1.00 89.00 84 SER A O 1
ATOM 727 N N . HIS A 1 85 ? -5.858 8.646 1.060 1.00 87.12 85 HIS A N 1
ATOM 728 C CA . HIS A 1 85 ? -6.654 8.997 -0.119 1.00 87.12 85 HIS A CA 1
ATOM 729 C C . HIS A 1 85 ? -7.775 7.966 -0.357 1.00 87.12 85 HIS A C 1
ATOM 731 O O . HIS A 1 85 ? -8.914 8.336 -0.624 1.00 87.12 85 HIS A O 1
ATOM 737 N N . ALA A 1 86 ? -7.459 6.684 -0.159 1.00 91.81 86 ALA A N 1
ATOM 738 C CA . ALA A 1 86 ? -8.377 5.547 -0.153 1.00 91.81 86 ALA A CA 1
ATOM 739 C C . ALA A 1 86 ? -7.960 4.560 0.957 1.00 91.81 86 ALA A C 1
ATOM 741 O O . ALA A 1 86 ? -7.025 4.843 1.714 1.00 91.81 86 ALA A O 1
ATOM 742 N N . ALA A 1 87 ? -8.646 3.418 1.070 1.00 95.25 87 ALA A N 1
ATOM 743 C CA . ALA A 1 87 ? -8.114 2.287 1.826 1.00 95.25 87 ALA A CA 1
ATOM 744 C C . ALA A 1 87 ? -6.802 1.835 1.170 1.00 95.25 87 ALA A C 1
ATOM 746 O O . ALA A 1 87 ? -6.790 1.532 -0.023 1.00 95.25 87 ALA A O 1
ATOM 747 N N . SER A 1 88 ? -5.703 1.835 1.923 1.00 97.25 88 SER A N 1
ATOM 748 C CA . SER A 1 88 ? -4.365 1.632 1.363 1.00 97.25 88 SER A CA 1
ATO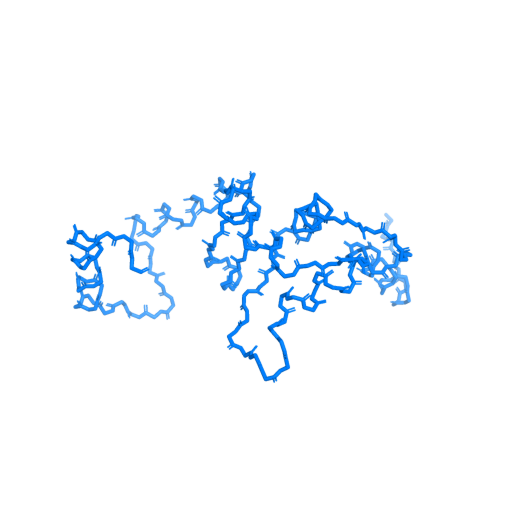M 749 C C . SER A 1 88 ? -3.442 0.883 2.318 1.00 97.25 88 SER A C 1
ATOM 751 O O . SER A 1 88 ? -3.555 1.052 3.533 1.00 97.25 88 SER A O 1
ATOM 753 N N . TYR A 1 89 ? -2.470 0.164 1.751 1.00 98.00 89 TYR A N 1
ATOM 754 C CA . TYR A 1 89 ? -1.222 -0.203 2.421 1.00 98.00 89 TYR A CA 1
ATOM 755 C C . TYR A 1 89 ? -0.261 0.986 2.380 1.00 98.00 89 TYR A C 1
ATOM 757 O O . TYR A 1 89 ? 0.008 1.526 1.303 1.00 98.00 89 TYR A O 1
ATOM 765 N N . LEU A 1 90 ? 0.259 1.393 3.538 1.00 98.19 90 LEU A N 1
ATOM 766 C CA . LEU A 1 90 ? 1.249 2.463 3.666 1.00 98.19 90 LEU A CA 1
ATOM 767 C C . LEU A 1 90 ? 2.513 1.971 4.383 1.00 98.19 90 LEU A C 1
ATOM 769 O O . LEU A 1 90 ? 2.413 1.103 5.254 1.00 98.19 90 LEU A O 1
ATOM 773 N N . PRO A 1 91 ? 3.685 2.560 4.091 1.00 98.38 91 PRO A N 1
ATOM 774 C CA . PRO A 1 91 ? 4.916 2.273 4.818 1.00 98.38 91 PRO A CA 1
ATOM 775 C C . PRO A 1 91 ? 4.821 2.613 6.302 1.00 98.38 91 PRO A C 1
ATOM 777 O O . PRO A 1 91 ? 4.450 3.729 6.666 1.00 98.38 91 PRO A O 1
ATOM 780 N N . MET A 1 92 ? 5.261 1.716 7.183 1.00 98.44 92 MET A N 1
ATOM 781 C CA . MET A 1 92 ? 5.263 1.972 8.628 1.00 98.44 92 MET A CA 1
ATOM 782 C C . MET A 1 92 ? 6.102 3.201 9.012 1.00 98.44 92 MET A C 1
ATOM 784 O O . MET A 1 92 ? 5.732 3.937 9.929 1.00 98.44 92 MET A O 1
ATOM 788 N N . LYS A 1 93 ? 7.175 3.506 8.265 1.00 97.88 93 LYS A N 1
ATOM 789 C CA . LYS A 1 93 ? 7.989 4.724 8.465 1.00 97.88 93 LYS A CA 1
ATOM 790 C C . LYS A 1 93 ? 7.183 6.030 8.359 1.00 97.88 93 LYS A C 1
ATOM 792 O O . LYS A 1 93 ? 7.564 7.040 8.955 1.00 97.88 93 LYS A O 1
ATOM 797 N N . ASP A 1 94 ? 6.041 5.986 7.673 1.00 97.50 94 ASP A N 1
ATOM 798 C CA . ASP A 1 94 ? 5.147 7.118 7.434 1.00 97.50 94 ASP A CA 1
ATOM 799 C C . ASP A 1 94 ? 3.939 7.146 8.385 1.00 97.50 94 ASP A C 1
ATOM 801 O O . ASP A 1 94 ? 3.102 8.052 8.314 1.00 97.50 94 ASP A O 1
ATOM 805 N N . PHE A 1 95 ? 3.865 6.224 9.353 1.00 97.44 95 PHE A N 1
ATOM 8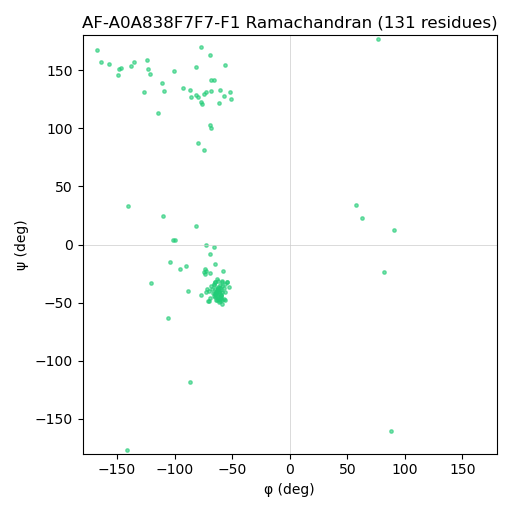06 C CA . PHE A 1 95 ? 2.762 6.140 10.316 1.00 97.44 95 PHE A CA 1
ATOM 807 C C . PHE A 1 95 ? 2.495 7.463 11.044 1.00 97.44 95 PHE A C 1
ATOM 809 O O . PHE A 1 95 ? 1.334 7.831 11.260 1.00 97.44 95 PHE A O 1
ATOM 816 N N . ARG A 1 96 ? 3.551 8.227 11.358 1.00 96.56 96 ARG A N 1
ATOM 817 C CA . ARG A 1 96 ? 3.460 9.548 12.006 1.00 96.56 96 ARG A CA 1
ATOM 818 C C . ARG A 1 96 ? 2.554 10.529 11.258 1.00 96.56 96 ARG A C 1
ATOM 820 O O . ARG A 1 96 ? 1.862 11.321 11.892 1.00 96.56 96 ARG A O 1
ATOM 827 N N . PHE A 1 97 ? 2.486 10.448 9.929 1.00 95.19 97 PHE A N 1
ATOM 828 C CA . PHE A 1 97 ? 1.652 11.342 9.125 1.00 95.19 97 PHE A CA 1
ATOM 829 C C . PHE A 1 97 ? 0.159 11.011 9.254 1.00 95.19 97 PHE A C 1
ATOM 831 O O . PHE A 1 97 ? -0.687 11.899 9.154 1.00 95.19 97 PHE A O 1
ATOM 838 N N . SER A 1 98 ? -0.184 9.761 9.589 1.00 95.06 98 SER A N 1
ATOM 839 C CA . SER A 1 98 ? -1.569 9.372 9.890 1.00 95.06 98 SER A CA 1
ATOM 840 C C . SER A 1 98 ? -2.083 9.964 11.210 1.00 95.06 98 SER A C 1
ATOM 842 O O . SER A 1 98 ? -3.294 10.135 11.385 1.00 95.06 98 SER A O 1
ATOM 844 N N . LEU A 1 99 ? -1.183 10.300 12.144 1.00 95.25 99 LEU A N 1
ATOM 845 C CA . LEU A 1 99 ? -1.547 10.743 13.493 1.00 95.25 99 LEU A CA 1
ATOM 846 C C . LEU A 1 99 ? -2.278 12.083 13.495 1.00 95.25 99 LEU A C 1
ATOM 848 O O . LEU A 1 99 ? -3.198 12.260 14.287 1.00 95.25 99 LEU A O 1
ATOM 852 N N . LEU A 1 100 ? -1.937 12.996 12.584 1.00 92.31 100 LEU A N 1
ATOM 853 C CA . LEU A 1 100 ? -2.599 14.299 12.475 1.00 92.31 100 LEU A CA 1
ATOM 854 C C . LEU A 1 100 ? -4.099 14.138 12.209 1.00 92.31 100 LEU A C 1
ATOM 856 O O . LEU A 1 100 ? -4.939 14.723 12.894 1.00 92.31 100 LEU A O 1
ATOM 860 N N . ARG A 1 101 ? -4.451 13.278 11.246 1.00 89.75 101 ARG A N 1
ATOM 861 C CA . ARG A 1 101 ? -5.849 13.009 10.900 1.00 89.75 101 ARG A CA 1
ATOM 862 C C . ARG A 1 101 ? -6.559 12.221 12.002 1.00 89.75 101 ARG A C 1
ATOM 864 O O . ARG A 1 101 ? -7.699 12.547 12.322 1.00 89.75 101 ARG A O 1
ATOM 871 N N . LYS A 1 102 ? -5.895 11.236 12.618 1.00 92.12 102 LYS A N 1
ATOM 872 C CA . LYS A 1 102 ? -6.431 10.490 13.775 1.00 92.12 102 LYS A CA 1
ATOM 873 C C . LYS A 1 102 ? -6.724 11.419 14.960 1.00 92.12 102 LYS A C 1
ATOM 875 O O . LYS A 1 102 ? -7.819 11.365 15.510 1.00 92.12 102 LYS A O 1
ATOM 880 N N . SER A 1 103 ? -5.796 12.318 15.288 1.00 93.00 103 SER A N 1
ATOM 881 C CA . SER A 1 103 ? -5.953 13.336 16.332 1.00 93.00 103 SER A CA 1
ATOM 882 C C . SER A 1 103 ? -7.129 14.264 16.037 1.00 93.00 103 SER A C 1
ATOM 884 O O . SER A 1 103 ? -7.964 14.499 16.904 1.00 93.00 103 SER A O 1
ATOM 886 N N . ALA A 1 104 ? -7.285 14.710 14.788 1.00 90.50 104 ALA A N 1
ATOM 887 C CA . ALA A 1 104 ? -8.440 15.516 14.407 1.00 90.50 104 ALA A CA 1
ATOM 888 C C . ALA A 1 104 ? -9.776 14.790 14.668 1.00 90.50 104 ALA A C 1
ATOM 890 O O . ALA A 1 104 ? -10.708 15.409 15.173 1.00 90.50 104 ALA A O 1
ATOM 891 N N . TYR A 1 105 ? -9.876 13.486 14.381 1.00 86.12 105 TYR A N 1
ATOM 892 C CA . TYR A 1 105 ? -11.082 12.701 14.687 1.00 86.12 105 TYR A CA 1
ATOM 893 C C . TYR A 1 105 ? -11.316 12.504 16.187 1.00 86.12 105 TYR A C 1
ATOM 895 O O . TYR A 1 105 ? -12.467 12.517 16.623 1.00 86.12 105 TYR A O 1
ATOM 903 N N . ILE A 1 106 ? -10.250 12.353 16.978 1.00 86.88 106 ILE A N 1
ATOM 904 C CA . ILE A 1 106 ? -10.342 12.335 18.446 1.00 86.88 106 ILE A CA 1
ATOM 905 C C . ILE A 1 106 ? -10.899 13.674 18.949 1.00 86.88 106 ILE A C 1
ATOM 907 O O . ILE A 1 106 ? -11.803 13.686 19.779 1.00 86.88 106 ILE A O 1
ATOM 911 N N . ASN A 1 107 ? -10.438 14.786 18.372 1.00 89.25 107 ASN A N 1
ATOM 912 C CA . ASN A 1 107 ? -10.851 16.149 18.716 1.00 89.25 107 ASN A CA 1
ATOM 913 C C . ASN A 1 107 ? -12.176 16.590 18.062 1.00 89.25 107 ASN A C 1
ATOM 915 O O . ASN A 1 107 ? -12.486 17.777 18.027 1.00 89.25 107 ASN A O 1
ATOM 919 N N . GLY A 1 108 ? -12.970 15.653 17.537 1.00 82.50 108 GLY A N 1
ATOM 920 C CA . GLY A 1 108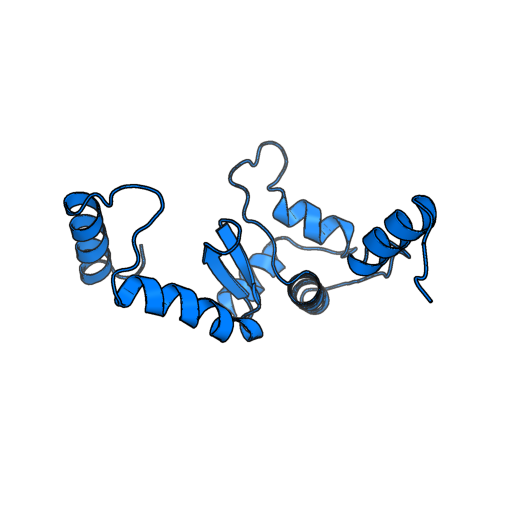 ? -14.331 15.937 17.078 1.00 82.50 108 GLY A CA 1
ATOM 921 C C . GLY A 1 108 ? -14.476 16.339 15.609 1.00 82.50 108 GLY A C 1
ATOM 922 O O . GLY A 1 108 ? -15.558 16.770 15.213 1.00 82.50 108 GLY A O 1
ATOM 923 N N . LYS A 1 109 ? -13.448 16.166 14.764 1.00 80.81 109 LYS A N 1
ATOM 924 C CA . LYS A 1 109 ? -13.602 16.319 13.306 1.00 80.81 109 LYS A CA 1
ATOM 925 C C . LYS A 1 109 ? -14.689 15.371 12.788 1.00 80.81 109 LYS A C 1
ATOM 927 O O . LYS A 1 109 ? -14.632 14.162 13.020 1.00 80.81 109 LYS A O 1
ATOM 932 N N . SER A 1 110 ? -15.654 15.913 12.045 1.00 70.62 110 SER A N 1
ATOM 933 C CA . SER A 1 110 ? -16.693 15.114 11.389 1.00 70.62 110 SER A CA 1
ATOM 934 C C . SER A 1 110 ? -16.195 14.500 10.077 1.00 70.62 110 SER A C 1
ATOM 936 O O . SER A 1 110 ? -15.297 15.029 9.416 1.00 70.62 110 SER A O 1
ATOM 938 N N . HIS A 1 111 ? -16.784 13.367 9.695 1.00 72.75 111 HIS A N 1
ATOM 939 C CA . HIS A 1 111 ? -16.668 12.840 8.336 1.00 72.75 111 HIS A CA 1
ATOM 940 C C . HIS A 1 111 ? -17.585 13.627 7.387 1.00 72.75 111 HIS A C 1
ATOM 942 O O . HIS A 1 111 ? -18.431 14.402 7.829 1.00 72.75 111 HIS A O 1
ATOM 948 N N . TRP A 1 112 ? -17.435 13.402 6.078 1.00 75.50 112 TRP A N 1
ATOM 949 C CA . TRP A 1 112 ? -18.328 13.952 5.047 1.00 75.50 112 TRP A CA 1
ATOM 950 C C . TRP A 1 112 ? -19.769 13.409 5.125 1.00 75.50 112 TRP A C 1
ATOM 952 O O . TRP A 1 112 ? -20.616 13.814 4.339 1.00 75.50 112 TRP A O 1
ATOM 962 N N . PHE A 1 113 ? -20.044 12.489 6.052 1.00 78.56 113 PHE A N 1
ATOM 963 C CA . PHE A 1 113 ? -21.358 11.929 6.337 1.00 78.56 113 PHE A CA 1
ATOM 964 C C . PHE A 1 113 ? -21.595 11.883 7.850 1.00 78.56 113 PHE A C 1
ATOM 966 O O . PHE A 1 113 ? -20.647 11.872 8.646 1.00 78.56 113 PHE A O 1
ATOM 973 N N . GLU A 1 114 ? -22.866 11.851 8.242 1.00 81.06 114 GLU A N 1
ATOM 974 C CA . GLU A 1 114 ? -23.269 11.765 9.642 1.00 81.06 114 GLU A CA 1
ATOM 975 C C . GLU A 1 114 ? -22.905 10.398 10.236 1.00 81.06 114 GLU A C 1
ATOM 977 O O . GLU A 1 114 ? -23.162 9.347 9.651 1.00 81.06 114 GLU A O 1
ATOM 982 N N . GLN A 1 115 ? -22.279 10.397 11.414 1.00 81.19 115 GLN A N 1
ATOM 983 C CA . GLN A 1 115 ? -21.895 9.152 12.076 1.00 81.19 115 GLN A CA 1
ATOM 984 C C . GLN A 1 115 ? -23.108 8.492 12.734 1.00 81.19 115 GLN A C 1
ATOM 986 O O . GLN A 1 115 ? -23.691 9.055 13.663 1.00 81.19 115 GLN A O 1
ATOM 991 N N . ASP A 1 116 ? -23.399 7.243 12.367 1.00 89.38 116 ASP A N 1
ATOM 992 C CA . ASP A 1 116 ? -24.337 6.417 13.124 1.00 89.38 116 ASP A CA 1
ATOM 993 C C . ASP A 1 116 ? -23.723 6.045 14.486 1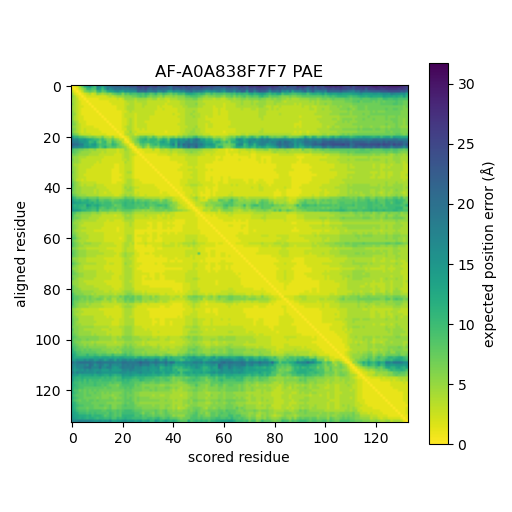.00 89.38 116 ASP A C 1
ATOM 995 O O . ASP A 1 116 ? -22.857 5.170 14.623 1.00 89.38 116 ASP A O 1
ATOM 999 N N . LYS A 1 117 ? -24.184 6.740 15.531 1.00 89.44 117 LYS A N 1
ATOM 1000 C CA . LYS A 1 117 ? -23.718 6.551 16.911 1.00 89.44 117 LYS A CA 1
ATOM 1001 C C . LYS A 1 117 ? -24.028 5.150 17.447 1.00 89.44 117 LYS A C 1
ATOM 1003 O O . LYS A 1 117 ? -23.263 4.660 18.284 1.00 89.44 117 LYS A O 1
ATOM 1008 N N . LYS A 1 118 ? -25.108 4.503 16.988 1.00 94.69 118 LYS A N 1
ATOM 1009 C CA . LYS A 1 118 ? -25.475 3.139 17.401 1.00 94.69 118 LYS A CA 1
ATOM 1010 C C . LYS A 1 118 ? -24.492 2.138 16.805 1.00 94.69 118 LYS A C 1
ATOM 1012 O O . LYS A 1 118 ? -23.915 1.355 17.559 1.00 94.69 118 LYS A O 1
ATOM 1017 N N . VAL A 1 119 ? -24.218 2.231 15.502 1.00 93.50 119 VAL A N 1
ATOM 1018 C CA . VAL A 1 119 ? -23.233 1.371 14.819 1.00 93.50 119 VAL A CA 1
ATOM 1019 C C . VAL A 1 119 ? -21.837 1.580 15.400 1.00 93.50 119 VAL A C 1
ATOM 1021 O O . VAL A 1 119 ? -21.170 0.613 15.761 1.00 93.50 119 VAL A O 1
ATOM 1024 N N . LYS A 1 120 ? -21.412 2.834 15.599 1.00 90.00 120 LYS A N 1
ATOM 1025 C CA . LYS A 1 120 ? -20.119 3.144 16.230 1.00 90.00 120 LYS A CA 1
ATOM 1026 C C . LYS A 1 120 ? -19.986 2.493 17.606 1.00 90.00 120 LYS A C 1
ATOM 1028 O O . LYS A 1 120 ? -18.964 1.877 17.901 1.00 90.00 120 LYS A O 1
ATOM 1033 N N . ARG A 1 121 ? -21.012 2.614 18.458 1.00 94.31 121 ARG A N 1
ATOM 1034 C CA . ARG A 1 121 ? -21.018 1.995 19.791 1.00 94.31 121 ARG A CA 1
ATOM 1035 C C . ARG A 1 121 ? -20.962 0.473 19.699 1.00 94.31 121 ARG A C 1
ATOM 1037 O O . ARG A 1 121 ? -20.206 -0.139 20.448 1.00 94.31 121 ARG A O 1
ATOM 1044 N N . PHE A 1 122 ? -21.738 -0.114 18.793 1.00 96.12 122 PHE A N 1
ATOM 1045 C CA . PHE A 1 122 ? -21.772 -1.553 18.559 1.00 96.12 122 PHE A CA 1
ATOM 1046 C C . PHE A 1 122 ? -20.393 -2.097 18.163 1.00 96.12 122 PHE A C 1
ATOM 1048 O O . PHE A 1 122 ? -19.888 -3.002 18.826 1.00 96.12 122 PHE A O 1
ATOM 1055 N N . VAL A 1 123 ? -19.744 -1.490 17.163 1.00 94.50 123 VAL A N 1
ATOM 1056 C CA . VAL A 1 123 ? -18.406 -1.892 16.696 1.00 94.50 123 VAL A CA 1
ATOM 1057 C C . VAL A 1 123 ? -17.369 -1.757 17.815 1.00 94.50 123 VAL A C 1
ATOM 1059 O O . VAL A 1 123 ? -16.629 -2.701 18.082 1.00 94.50 123 VAL A O 1
ATOM 1062 N N . LEU A 1 124 ? -17.355 -0.632 18.542 1.00 93.50 124 LEU A N 1
ATOM 1063 C CA . LEU A 1 124 ? -16.422 -0.431 19.660 1.00 93.50 124 LEU A CA 1
ATOM 1064 C C . LEU A 1 124 ? -16.621 -1.445 20.796 1.00 93.50 124 LEU A C 1
ATOM 1066 O O . LEU A 1 124 ? -15.646 -1.884 21.400 1.00 93.50 124 LEU A O 1
ATOM 1070 N N . ASN A 1 125 ? -17.866 -1.815 21.106 1.00 96.94 125 ASN A N 1
ATOM 1071 C CA . ASN A 1 125 ? -18.153 -2.813 22.138 1.00 96.94 125 ASN A CA 1
ATOM 1072 C C . ASN A 1 125 ? -17.684 -4.212 21.725 1.00 96.94 125 ASN A C 1
ATOM 1074 O O . ASN A 1 125 ? -17.166 -4.942 22.567 1.00 96.94 125 ASN A O 1
ATOM 1078 N N . ARG A 1 126 ? -17.829 -4.572 20.443 1.00 97.50 126 ARG A N 1
ATOM 1079 C CA . ARG A 1 126 ? -17.304 -5.835 19.914 1.00 97.50 126 ARG A CA 1
ATOM 1080 C C . ARG A 1 126 ? -15.785 -5.892 20.010 1.00 97.50 126 ARG A C 1
ATOM 1082 O O . ARG A 1 126 ? -15.283 -6.836 20.600 1.00 97.50 126 ARG A O 1
ATOM 1089 N N . ILE A 1 127 ? -15.081 -4.842 19.578 1.00 96.88 127 ILE A N 1
ATOM 1090 C CA . ILE A 1 127 ? -13.611 -4.781 19.671 1.00 96.88 127 ILE A CA 1
ATOM 1091 C C . ILE A 1 127 ? -13.128 -4.980 21.118 1.00 96.88 127 ILE A C 1
ATOM 1093 O O . ILE A 1 127 ? -12.164 -5.693 21.372 1.00 96.88 127 ILE A O 1
ATOM 1097 N N . LYS A 1 128 ? -13.817 -4.384 22.100 1.00 96.62 128 LYS A N 1
ATOM 1098 C CA . LYS A 1 128 ? -13.465 -4.544 23.522 1.00 96.62 128 LYS A CA 1
ATOM 1099 C C . LYS A 1 128 ? -13.659 -5.966 24.052 1.00 96.62 128 LYS A C 1
ATOM 1101 O O . LYS A 1 128 ? -12.930 -6.367 24.949 1.00 96.62 128 LYS A O 1
ATOM 1106 N N . ARG A 1 129 ? -14.679 -6.677 23.567 1.00 97.56 129 ARG A N 1
ATOM 1107 C CA . ARG A 1 129 ? -15.052 -8.011 24.055 1.00 97.56 129 ARG A CA 1
ATOM 1108 C C . ARG A 1 129 ? -14.309 -9.128 23.327 1.00 97.56 129 ARG A C 1
ATOM 1110 O O . ARG A 1 129 ? -13.955 -10.118 23.950 1.00 97.56 129 ARG A O 1
ATOM 1117 N N . GLU A 1 130 ? -14.144 -8.980 22.020 1.00 97.56 130 GLU A N 1
ATOM 1118 C CA . GLU A 1 130 ? -13.665 -10.023 21.107 1.00 97.56 130 GLU A CA 1
ATOM 1119 C C . GLU A 1 130 ? -12.198 -9.807 20.700 1.00 97.56 130 GLU A C 1
ATOM 1121 O O . GLU A 1 130 ? -11.563 -10.739 20.221 1.00 97.56 130 GLU A O 1
ATOM 1126 N N . GLY A 1 131 ? -11.640 -8.612 20.929 1.00 94.62 131 GLY A N 1
ATOM 1127 C CA . GLY A 1 131 ? -10.332 -8.220 20.406 1.00 94.62 131 GLY A CA 1
ATOM 1128 C C . GLY A 1 131 ? -10.434 -7.603 19.002 1.00 94.62 131 GLY A C 1
ATOM 1129 O O . GLY A 1 131 ? -11.499 -7.106 18.627 1.00 94.62 131 GLY A O 1
ATOM 1130 N N . PRO A 1 132 ? -9.330 -7.564 18.232 1.00 88.44 132 PRO A N 1
ATOM 1131 C CA . PRO A 1 132 ? -9.361 -7.165 16.824 1.00 88.44 132 PRO A CA 1
ATOM 1132 C C . PRO A 1 132 ? -10.422 -7.966 16.050 1.00 88.44 132 PRO A C 1
ATOM 1134 O O . PRO A 1 132 ? -10.486 -9.185 16.197 1.00 88.44 132 PRO A O 1
ATOM 1137 N N . LEU A 1 133 ? -11.269 -7.268 15.283 1.00 80.50 133 LEU A N 1
ATOM 1138 C CA . LEU A 1 133 ? -12.331 -7.862 14.458 1.00 80.50 133 LEU A CA 1
ATOM 1139 C C . LEU A 1 133 ? -11.852 -8.177 13.045 1.00 80.50 133 LEU A C 1
ATOM 1141 O O . LEU A 1 133 ? -11.005 -7.402 12.547 1.00 80.50 133 LEU A O 1
#